Protein AF-A0A928UWL0-F1 (afdb_monomer_lite)

Foldseek 3Di:
DLQWDWDDDDPVQQKTWTDAQLAPDIQMDGHPDPPDDPVSVVVSVVSVVADPVNVVCVVVVQWHFDADPSHTDIDGD

pLDDT: mean 77.6, std 8.0, range [55.22, 86.38]

Secondary structure (DSSP, 8-state):
-TTPEEEEEETTTTEEEEE-TT-SS-EEEESS-SSPPHHHHHHHHHHHT--HHHHHHHHTTSEEEEEETTEEEEEE-

Structure (mmCIF, N/CA/C/O backbone):
data_AF-A0A928UWL0-F1
#
_entry.id   AF-A0A928UWL0-F1
#
loop_
_atom_site.group_PDB
_atom_site.id
_atom_site.type_symbol
_atom_site.label_atom_id
_atom_site.label_alt_id
_atom_site.label_comp_id
_atom_site.label_asym_id
_atom_site.label_entity_id
_atom_site.label_seq_id
_atom_site.pdbx_PDB_ins_code
_atom_site.Cartn_x
_atom_site.Cartn_y
_atom_site.Cartn_z
_atom_site.occupancy
_atom_site.B_iso_or_equiv
_atom_site.auth_seq_id
_atom_site.auth_comp_id
_atom_site.auth_asym_id
_atom_site.auth_atom_id
_atom_site.pdbx_PDB_model_num
ATOM 1 N N . MET A 1 1 ? -1.737 -6.686 0.525 1.00 60.84 1 MET A N 1
ATOM 2 C CA . MET A 1 1 ? -1.100 -5.444 1.018 1.00 60.84 1 MET A CA 1
ATOM 3 C C . MET A 1 1 ? -2.188 -4.613 1.678 1.00 60.84 1 MET A C 1
ATOM 5 O O . MET A 1 1 ? -3.047 -4.135 0.957 1.00 60.84 1 MET A O 1
ATOM 9 N N . CYS A 1 2 ? -2.246 -4.537 3.010 1.00 65.50 2 CYS A N 1
ATOM 10 C CA . CYS A 1 2 ? -3.140 -3.617 3.743 1.00 65.50 2 CYS A CA 1
ATOM 11 C C . CYS A 1 2 ? -4.617 -3.593 3.268 1.00 65.50 2 CYS A C 1
ATOM 13 O O . CYS A 1 2 ? -5.187 -2.525 3.047 1.00 65.50 2 CYS A O 1
ATOM 15 N N . GLY A 1 3 ? -5.214 -4.765 3.018 1.00 69.19 3 GLY A N 1
ATOM 16 C CA . GLY A 1 3 ? -6.594 -4.880 2.517 1.00 69.19 3 GLY A CA 1
ATOM 17 C C . GLY A 1 3 ? -6.810 -4.564 1.026 1.00 69.19 3 GLY A C 1
ATOM 18 O O . GLY A 1 3 ? -7.947 -4.611 0.562 1.00 69.19 3 GLY A O 1
ATOM 19 N N . CYS A 1 4 ? -5.748 -4.265 0.271 1.00 78.44 4 CYS A N 1
ATOM 20 C CA . CYS A 1 4 ? -5.788 -4.096 -1.181 1.00 78.44 4 CYS A CA 1
ATOM 21 C C . CYS A 1 4 ? -5.762 -5.447 -1.902 1.00 78.44 4 CYS A C 1
ATOM 23 O O . CYS A 1 4 ? -4.948 -6.323 -1.576 1.00 78.44 4 CYS A O 1
ATOM 25 N N . THR A 1 5 ? -6.580 -5.556 -2.943 1.00 81.81 5 THR A N 1
ATOM 26 C CA . THR A 1 5 ? -6.650 -6.701 -3.849 1.00 81.81 5 THR A CA 1
ATOM 27 C C . THR A 1 5 ? -5.719 -6.474 -5.033 1.00 81.81 5 THR A C 1
ATOM 29 O O . THR A 1 5 ? -5.704 -5.395 -5.629 1.00 81.81 5 THR A O 1
ATOM 32 N N . LEU A 1 6 ? -4.933 -7.494 -5.372 1.00 82.25 6 LEU A N 1
ATOM 33 C CA . LEU A 1 6 ? -4.145 -7.514 -6.598 1.00 82.25 6 LEU A CA 1
ATOM 34 C C . LEU A 1 6 ? -5.094 -7.701 -7.788 1.00 82.25 6 LEU A C 1
ATOM 36 O O . LEU A 1 6 ? -5.816 -8.692 -7.830 1.00 82.25 6 LEU A O 1
ATOM 40 N N . VAL A 1 7 ? -5.089 -6.767 -8.737 1.00 79.69 7 VAL A N 1
ATOM 41 C CA . VAL A 1 7 ? -5.969 -6.826 -9.922 1.00 79.69 7 VAL A CA 1
ATOM 42 C C . VAL A 1 7 ? -5.212 -7.270 -11.150 1.00 79.69 7 VAL A C 1
ATOM 44 O O . VAL A 1 7 ? -5.723 -8.037 -11.954 1.00 79.69 7 VAL A O 1
ATOM 47 N N . GLU A 1 8 ? -3.992 -6.772 -11.304 1.00 73.94 8 GLU A N 1
ATOM 48 C CA . GLU A 1 8 ? -3.231 -6.978 -12.522 1.00 73.94 8 GLU A CA 1
ATOM 49 C C . GLU A 1 8 ? -1.759 -7.138 -12.171 1.00 73.94 8 GLU A C 1
ATOM 51 O O . GLU A 1 8 ? -1.181 -6.341 -11.422 1.00 73.94 8 GLU A O 1
ATOM 56 N N . LYS A 1 9 ? -1.162 -8.193 -12.716 1.00 71.75 9 LYS A N 1
ATOM 57 C CA . LYS A 1 9 ? 0.272 -8.442 -12.674 1.00 71.75 9 LYS A CA 1
ATOM 58 C C . LYS A 1 9 ? 0.717 -8.648 -14.115 1.00 71.75 9 LYS A C 1
ATOM 60 O O . LYS A 1 9 ? 0.597 -9.746 -14.650 1.00 71.75 9 LYS A O 1
ATOM 65 N N . HIS A 1 10 ? 1.187 -7.583 -14.761 1.00 64.31 10 HIS A N 1
ATOM 66 C CA . HIS A 1 10 ? 1.700 -7.685 -16.122 1.00 64.31 10 HIS A CA 1
ATOM 67 C C . HIS A 1 10 ? 3.102 -8.296 -16.093 1.00 64.31 10 HIS A C 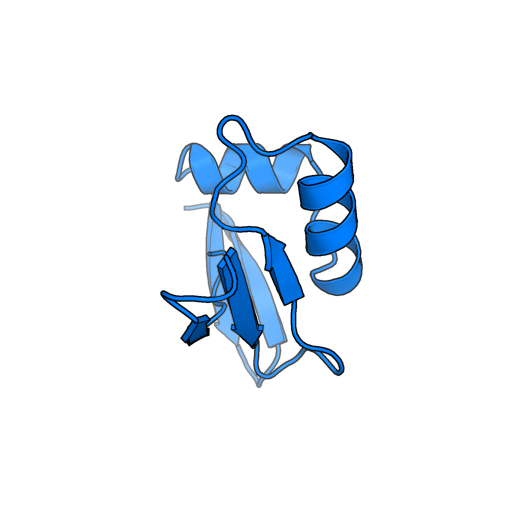1
ATOM 69 O O . HIS A 1 10 ? 4.094 -7.604 -15.861 1.00 64.31 10 HIS A O 1
ATOM 75 N N . SER A 1 11 ? 3.175 -9.601 -16.360 1.00 56.50 11 SER A N 1
ATOM 76 C CA . SER A 1 11 ? 4.423 -10.374 -16.391 1.00 56.50 11 SER A CA 1
ATOM 77 C C . SER A 1 11 ? 5.427 -9.893 -17.451 1.00 56.50 11 SER A C 1
ATOM 79 O O . SER A 1 11 ? 6.614 -10.139 -17.288 1.00 56.50 11 SER A O 1
ATOM 81 N N . GLY A 1 12 ? 4.982 -9.189 -18.502 1.00 58.19 12 GLY A N 1
ATOM 82 C CA . GLY A 1 12 ? 5.857 -8.661 -19.564 1.00 58.19 12 GLY A CA 1
ATOM 83 C C . GLY A 1 12 ? 6.270 -7.191 -19.412 1.00 58.19 12 GLY A C 1
ATOM 84 O O . GLY A 1 12 ? 7.271 -6.779 -19.983 1.00 58.19 12 GLY A O 1
ATOM 85 N N . GLY A 1 13 ? 5.517 -6.395 -18.642 1.00 61.62 13 GLY A N 1
ATOM 86 C CA . GLY A 1 13 ? 5.723 -4.943 -18.519 1.00 61.62 13 GLY A CA 1
ATOM 87 C C . GLY A 1 13 ? 6.258 -4.498 -17.164 1.00 61.62 13 GLY A C 1
ATOM 88 O O . GLY A 1 13 ? 6.478 -3.310 -16.955 1.00 61.62 13 GLY A O 1
ATOM 89 N N . GLY A 1 14 ? 6.414 -5.425 -16.220 1.00 69.62 14 GLY A N 1
ATOM 90 C CA . GLY A 1 14 ? 6.986 -5.137 -14.916 1.00 69.62 14 GLY A CA 1
ATOM 91 C C . GLY A 1 14 ? 6.1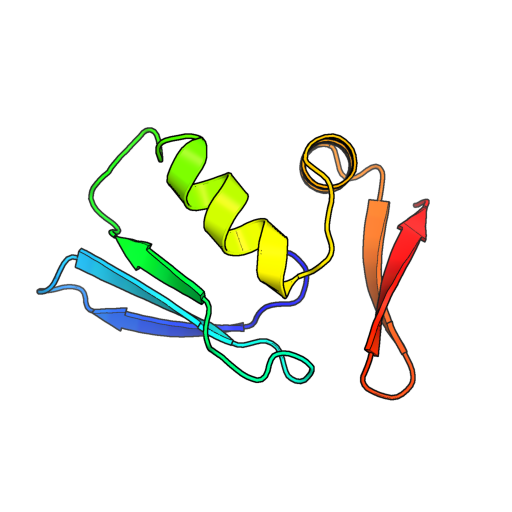47 -4.188 -14.062 1.00 69.62 14 GLY A C 1
ATOM 92 O O . GLY A 1 14 ? 6.72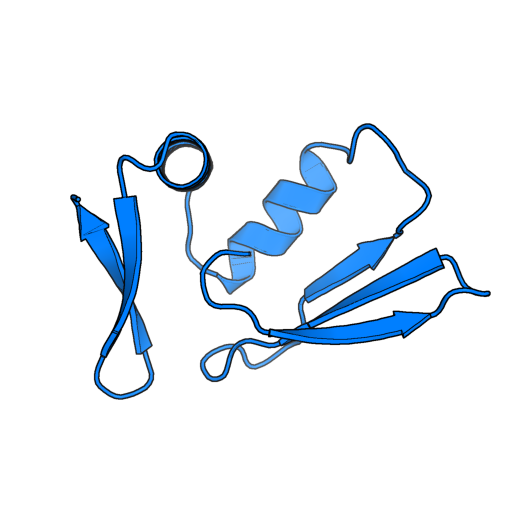0 -3.409 -13.315 1.00 69.62 14 GLY A O 1
ATOM 93 N N . HIS A 1 15 ? 4.816 -4.207 -14.176 1.00 79.00 15 HIS A N 1
ATOM 94 C CA . HIS A 1 15 ? 3.913 -3.381 -13.366 1.00 79.00 15 HIS A CA 1
ATOM 95 C C . HIS A 1 15 ? 2.918 -4.258 -12.603 1.00 79.00 15 HIS A C 1
ATOM 97 O O . HIS A 1 15 ? 2.425 -5.269 -13.113 1.00 79.00 15 HIS A O 1
ATOM 103 N N . ILE A 1 16 ? 2.623 -3.852 -11.372 1.00 83.69 16 ILE A N 1
ATOM 104 C CA . ILE A 1 16 ? 1.667 -4.497 -10.480 1.00 83.69 16 ILE A CA 1
ATOM 105 C C . ILE A 1 16 ? 0.654 -3.452 -10.027 1.00 83.69 16 ILE A C 1
ATOM 107 O O . ILE A 1 16 ? 1.030 -2.367 -9.577 1.00 83.69 16 ILE A O 1
ATOM 111 N N . LYS A 1 17 ? -0.633 -3.784 -10.150 1.00 86.12 17 LYS A N 1
ATOM 112 C CA . LYS A 1 17 ? -1.753 -2.902 -9.824 1.00 86.12 17 LYS A CA 1
ATOM 113 C C . LYS A 1 17 ? -2.577 -3.468 -8.675 1.00 86.12 17 LYS A C 1
ATOM 115 O O . LYS A 1 17 ? -3.102 -4.580 -8.750 1.00 86.12 17 LYS A O 1
ATOM 120 N N . TYR A 1 18 ? -2.750 -2.650 -7.648 1.00 84.75 18 TYR A N 1
ATOM 121 C CA . TYR A 1 18 ? -3.574 -2.922 -6.480 1.00 84.75 18 TYR A CA 1
ATOM 122 C C . TYR A 1 18 ? -4.758 -1.971 -6.445 1.00 84.75 18 TYR A C 1
ATOM 124 O O . TYR A 1 18 ? -4.619 -0.774 -6.702 1.00 84.75 18 TYR A O 1
ATOM 132 N N . ILE A 1 19 ? -5.921 -2.502 -6.089 1.00 83.50 19 ILE A N 1
ATOM 133 C CA . ILE A 1 19 ? -7.115 -1.702 -5.817 1.00 83.50 19 ILE A CA 1
ATOM 134 C C . ILE A 1 19 ? -7.566 -1.924 -4.384 1.00 83.50 19 ILE A C 1
ATOM 136 O O . ILE A 1 19 ? -7.395 -3.005 -3.818 1.00 83.50 19 ILE A O 1
ATOM 140 N N . ARG A 1 20 ? -8.191 -0.903 -3.814 1.00 83.50 20 ARG A N 1
ATOM 141 C CA . ARG A 1 20 ? -8.899 -0.977 -2.540 1.00 83.50 20 ARG A CA 1
ATOM 142 C C . ARG A 1 20 ? -10.242 -0.283 -2.745 1.00 83.50 20 ARG A C 1
ATOM 144 O O . ARG A 1 20 ? -10.298 0.702 -3.474 1.00 83.50 20 ARG A O 1
ATOM 151 N N . SER A 1 21 ? -11.326 -0.823 -2.191 1.00 81.19 21 SER A N 1
ATOM 152 C CA . SER A 1 21 ? -12.684 -0.361 -2.535 1.00 81.19 21 SER A CA 1
ATOM 153 C C . SER A 1 21 ? -12.993 1.072 -2.090 1.00 81.19 21 SER A C 1
ATOM 155 O O . SER A 1 21 ? -13.934 1.676 -2.580 1.00 81.19 21 SER A O 1
ATOM 157 N N . ASP A 1 22 ? -12.223 1.594 -1.146 1.00 79.12 22 ASP A N 1
ATOM 158 C CA . ASP A 1 22 ? -12.292 2.955 -0.612 1.00 79.12 22 ASP A CA 1
ATOM 159 C C . ASP A 1 22 ? -11.337 3.934 -1.321 1.00 79.12 22 ASP A C 1
ATOM 161 O O . ASP A 1 22 ? -11.394 5.136 -1.071 1.00 79.12 22 ASP A O 1
ATOM 165 N N . LEU A 1 23 ? -10.447 3.443 -2.191 1.00 79.25 23 LEU A N 1
ATOM 166 C CA . LEU A 1 23 ? -9.522 4.284 -2.940 1.00 79.25 23 LEU A CA 1
ATOM 167 C C . LEU A 1 23 ? -10.130 4.712 -4.274 1.00 79.25 23 LEU A C 1
ATOM 169 O O . LEU A 1 23 ? -10.496 3.884 -5.104 1.00 79.25 23 LEU A O 1
ATOM 173 N N . PHE A 1 24 ? -10.110 6.019 -4.539 1.00 79.00 24 PHE A N 1
ATOM 174 C CA . PHE A 1 24 ? -10.489 6.575 -5.844 1.00 79.00 24 PHE A CA 1
ATOM 175 C C . PHE A 1 24 ? -9.504 6.220 -6.964 1.00 79.00 24 PHE A C 1
ATOM 177 O O . PHE A 1 24 ? -9.869 6.246 -8.139 1.00 79.00 24 PHE A O 1
ATOM 184 N N . ARG A 1 25 ? -8.240 5.929 -6.623 1.00 81.31 25 ARG A N 1
ATOM 185 C CA . ARG A 1 25 ? -7.199 5.573 -7.593 1.00 81.31 25 ARG A CA 1
ATOM 186 C C . ARG A 1 25 ? -6.487 4.276 -7.204 1.00 81.31 25 ARG A C 1
ATOM 188 O O . ARG A 1 25 ? -6.196 4.078 -6.025 1.00 81.31 25 ARG A O 1
ATOM 195 N N . PRO A 1 26 ? -6.170 3.410 -8.184 1.00 84.94 26 PRO A N 1
ATOM 196 C CA . PRO A 1 26 ? -5.367 2.220 -7.945 1.00 84.94 26 PRO A CA 1
ATOM 197 C C . PRO A 1 26 ? -3.937 2.595 -7.539 1.00 84.94 26 PRO A C 1
ATOM 199 O O . PRO A 1 26 ? -3.390 3.600 -7.994 1.00 84.94 26 PRO A O 1
ATOM 202 N N . ILE A 1 27 ? -3.311 1.734 -6.745 1.00 86.38 27 ILE A N 1
ATOM 203 C CA . ILE A 1 27 ? -1.889 1.805 -6.416 1.00 86.38 27 ILE A CA 1
ATOM 204 C C . ILE A 1 27 ? -1.138 0.977 -7.453 1.00 86.38 27 ILE A C 1
ATOM 206 O O . ILE A 1 27 ? -1.417 -0.209 -7.621 1.00 86.38 27 ILE A O 1
ATOM 210 N N . ILE A 1 28 ? -0.192 1.593 -8.154 1.00 84.12 28 ILE A N 1
ATOM 211 C CA . ILE A 1 28 ? 0.595 0.939 -9.201 1.00 84.12 28 ILE A CA 1
ATOM 212 C C . ILE A 1 28 ? 2.068 1.025 -8.817 1.00 84.12 28 ILE A C 1
ATOM 214 O O . ILE A 1 28 ? 2.550 2.100 -8.465 1.00 84.12 28 ILE A O 1
ATOM 218 N N . PHE A 1 29 ? 2.783 -0.093 -8.895 1.00 80.00 29 PHE A N 1
ATOM 219 C CA . PHE A 1 29 ? 4.228 -0.128 -8.694 1.00 80.00 29 PHE A CA 1
ATOM 220 C C . PHE A 1 29 ? 4.926 -1.031 -9.700 1.00 80.00 29 PHE A C 1
ATOM 222 O O . PHE A 1 29 ? 4.321 -1.929 -10.283 1.00 80.00 29 PHE A O 1
ATOM 229 N N . GLN A 1 30 ? 6.216 -0.776 -9.905 1.00 74.94 30 GLN A N 1
ATOM 230 C CA . GLN A 1 30 ? 7.050 -1.564 -10.800 1.00 74.94 30 GLN A CA 1
ATOM 231 C C . GLN A 1 30 ? 7.548 -2.836 -10.093 1.00 74.94 30 GLN A C 1
ATOM 233 O O . GLN A 1 30 ? 8.010 -2.780 -8.957 1.00 74.94 30 GLN A O 1
ATOM 238 N N . SER A 1 31 ? 7.438 -3.988 -10.755 1.00 69.06 31 SER A N 1
ATOM 239 C CA . SER A 1 31 ? 7.768 -5.314 -10.229 1.00 69.06 31 SER A CA 1
ATOM 240 C C . SER A 1 31 ? 9.255 -5.693 -10.198 1.00 69.06 31 SER A C 1
ATOM 242 O O . SER A 1 31 ? 9.592 -6.496 -9.333 1.00 69.06 31 SER A O 1
ATOM 244 N N . PRO A 1 32 ? 10.153 -5.230 -11.099 1.00 69.56 32 PRO A N 1
ATOM 245 C CA . PRO A 1 32 ? 11.526 -5.745 -11.130 1.00 69.56 32 PRO A CA 1
ATOM 246 C C . PRO A 1 32 ? 12.464 -5.057 -10.127 1.00 69.56 32 PRO A C 1
ATOM 248 O O . PRO A 1 32 ? 13.634 -5.417 -10.045 1.00 69.56 32 PRO A O 1
ATOM 251 N N . ILE A 1 33 ? 11.984 -4.070 -9.365 1.00 66.38 33 ILE A N 1
ATOM 252 C CA . ILE A 1 33 ? 12.831 -3.295 -8.458 1.00 66.38 33 ILE A CA 1
ATOM 253 C C . ILE A 1 33 ? 12.826 -3.954 -7.077 1.00 66.38 33 ILE A C 1
ATOM 255 O O . ILE A 1 33 ? 11.860 -3.831 -6.324 1.00 66.38 33 ILE A O 1
ATOM 259 N N . ASN A 1 34 ? 13.915 -4.652 -6.749 1.00 70.31 34 ASN A N 1
ATOM 260 C CA . ASN A 1 34 ? 14.164 -5.214 -5.425 1.00 70.31 34 ASN A CA 1
ATOM 261 C C . ASN A 1 34 ? 15.534 -4.731 -4.912 1.00 70.31 34 ASN A C 1
ATOM 263 O O . ASN A 1 34 ? 16.544 -5.097 -5.516 1.00 70.31 34 ASN A O 1
ATOM 267 N N . PRO A 1 35 ? 15.603 -3.932 -3.829 1.00 76.88 35 PRO A N 1
ATOM 268 C CA . PRO A 1 35 ? 14.512 -3.501 -2.946 1.00 76.88 35 PRO A CA 1
ATOM 269 C C . PRO A 1 35 ? 13.667 -2.358 -3.528 1.00 76.88 35 PRO A C 1
ATOM 271 O O . PRO A 1 35 ? 14.178 -1.474 -4.214 1.00 76.88 35 PRO A O 1
ATOM 274 N N . VAL A 1 36 ? 12.368 -2.341 -3.212 1.00 79.62 36 VAL A N 1
ATOM 275 C CA . VAL A 1 36 ? 11.479 -1.239 -3.609 1.00 79.62 36 VAL A CA 1
ATOM 276 C C . VAL A 1 36 ? 11.927 0.054 -2.908 1.00 79.62 36 VAL A C 1
ATOM 278 O O . VAL A 1 36 ? 12.031 0.067 -1.679 1.00 79.62 36 VAL A O 1
ATOM 281 N N . PRO A 1 37 ? 12.162 1.156 -3.642 1.00 83.19 37 PRO A N 1
ATOM 282 C CA . PRO A 1 37 ? 12.588 2.414 -3.044 1.00 83.19 37 PRO A CA 1
ATOM 283 C C . PRO A 1 37 ? 11.560 2.981 -2.058 1.00 83.19 37 PRO A C 1
ATOM 285 O O . PRO A 1 37 ? 10.352 2.941 -2.301 1.00 83.19 37 PRO A O 1
ATOM 288 N N . GLU A 1 38 ? 12.039 3.604 -0.977 1.00 84.50 38 GLU A N 1
ATOM 289 C CA . GLU A 1 38 ? 11.175 4.130 0.091 1.00 84.50 38 GLU A CA 1
ATOM 290 C C . GLU A 1 38 ? 10.146 5.152 -0.425 1.00 84.50 38 GLU A C 1
ATOM 292 O O . GLU A 1 38 ? 9.000 5.165 0.022 1.00 84.50 38 GLU A O 1
ATOM 297 N N . PHE A 1 39 ? 10.516 5.991 -1.398 1.00 84.25 39 PHE A N 1
ATOM 298 C CA . PHE A 1 39 ? 9.611 7.005 -1.945 1.00 84.25 39 PHE A CA 1
ATOM 299 C C . PHE A 1 39 ? 8.407 6.396 -2.683 1.00 84.25 39 PHE A C 1
ATOM 301 O O . PHE A 1 39 ? 7.321 6.975 -2.642 1.00 84.25 39 PHE A O 1
ATOM 308 N N . ILE A 1 40 ? 8.570 5.221 -3.307 1.00 83.88 40 ILE A N 1
ATOM 309 C CA . ILE A 1 40 ? 7.479 4.491 -3.969 1.00 83.88 40 ILE A CA 1
ATOM 310 C C . ILE A 1 40 ? 6.486 4.002 -2.917 1.00 83.88 40 ILE A C 1
ATOM 312 O O . ILE A 1 40 ? 5.281 4.209 -3.060 1.00 83.88 40 ILE A O 1
ATOM 316 N N . ILE A 1 41 ? 6.995 3.423 -1.825 1.00 83.75 41 ILE A N 1
ATOM 317 C CA . ILE A 1 41 ? 6.165 2.971 -0.706 1.00 83.75 41 ILE A CA 1
ATOM 318 C C . ILE A 1 41 ? 5.450 4.161 -0.063 1.00 83.75 41 ILE A C 1
ATOM 320 O O . ILE A 1 41 ? 4.233 4.128 0.082 1.00 83.75 41 ILE A O 1
ATOM 324 N N . LYS A 1 42 ? 6.154 5.263 0.225 1.00 84.75 42 LYS A N 1
ATOM 325 C CA . LYS A 1 42 ? 5.538 6.495 0.747 1.00 84.75 42 LYS A CA 1
ATO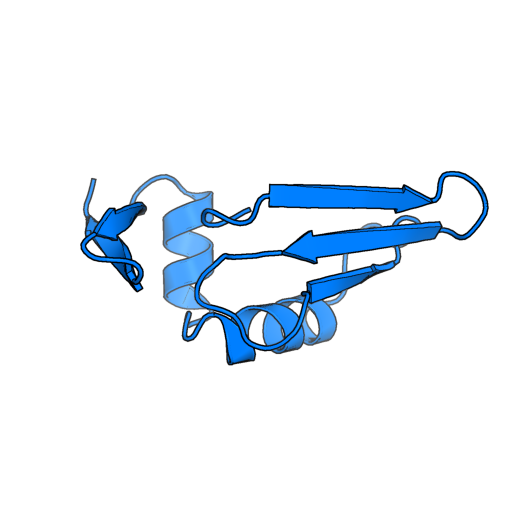M 326 C C . LYS A 1 42 ? 4.428 7.010 -0.167 1.00 84.75 42 LYS A C 1
ATOM 328 O O . LYS A 1 42 ? 3.373 7.405 0.322 1.00 84.75 42 LYS A O 1
ATOM 333 N N . ASN A 1 43 ? 4.633 6.983 -1.483 1.00 85.75 43 ASN A N 1
ATOM 334 C CA . ASN A 1 43 ? 3.613 7.406 -2.436 1.00 85.75 43 ASN A CA 1
ATOM 335 C C . ASN A 1 43 ? 2.386 6.482 -2.431 1.00 85.75 43 ASN A C 1
ATOM 337 O O . ASN A 1 43 ? 1.267 6.969 -2.546 1.00 85.75 43 ASN A O 1
ATOM 341 N N . ALA A 1 44 ? 2.578 5.173 -2.248 1.00 84.50 44 ALA A N 1
ATOM 342 C CA . ALA A 1 44 ? 1.488 4.208 -2.107 1.00 84.50 44 ALA A CA 1
ATOM 343 C C . ALA A 1 44 ? 0.731 4.344 -0.772 1.00 84.50 44 ALA A C 1
ATOM 345 O O . ALA A 1 44 ? -0.475 4.117 -0.730 1.00 84.50 44 ALA A O 1
ATOM 346 N N . LEU A 1 45 ? 1.411 4.743 0.307 1.00 85.19 45 LEU A N 1
ATOM 347 C CA . LEU A 1 45 ? 0.812 4.932 1.633 1.00 85.19 45 LEU A CA 1
ATOM 348 C C . LEU A 1 45 ? -0.035 6.208 1.742 1.00 85.19 45 LEU A C 1
ATOM 350 O O . LEU A 1 45 ? -1.047 6.202 2.441 1.00 85.19 45 LEU A O 1
ATOM 354 N N . ARG A 1 46 ? 0.321 7.275 1.011 1.00 84.25 46 ARG A N 1
ATOM 355 C CA . ARG A 1 46 ? -0.439 8.541 0.969 1.00 84.25 46 ARG A CA 1
ATOM 356 C C . ARG A 1 46 ? -1.940 8.358 0.705 1.00 84.25 46 ARG A C 1
ATOM 358 O O . ARG A 1 46 ? -2.722 8.823 1.527 1.00 84.25 46 ARG A O 1
ATOM 365 N N . PRO A 1 47 ? -2.377 7.695 -0.385 1.00 83.00 47 PRO A N 1
ATOM 366 C CA . PRO A 1 47 ? -3.801 7.491 -0.634 1.00 83.00 47 PRO A CA 1
ATOM 367 C C . PRO A 1 47 ? -4.444 6.549 0.392 1.00 83.00 47 PRO A C 1
ATOM 369 O O . PRO A 1 47 ? -5.637 6.660 0.641 1.00 83.00 47 PRO A O 1
ATOM 372 N N . LEU A 1 48 ? -3.669 5.649 1.011 1.00 81.44 48 LEU A N 1
ATOM 373 C CA . LEU A 1 48 ? -4.165 4.738 2.046 1.00 81.44 48 LEU A CA 1
ATOM 374 C C . LEU A 1 48 ? -4.416 5.439 3.389 1.00 81.44 48 LEU A C 1
ATOM 376 O O . LEU A 1 48 ? -5.104 4.855 4.226 1.00 81.44 48 LEU A O 1
ATOM 380 N N . GLY A 1 49 ? -3.864 6.643 3.592 1.00 83.06 49 GLY A N 1
ATOM 381 C CA . GLY A 1 49 ? -3.924 7.371 4.861 1.00 83.06 49 GLY A CA 1
ATOM 382 C C . GLY A 1 49 ? -3.085 6.730 5.971 1.00 83.06 49 GLY A C 1
ATOM 383 O O . GLY A 1 49 ? -3.384 6.923 7.142 1.00 83.06 49 GLY A O 1
ATOM 384 N N . ILE A 1 50 ? -2.073 5.934 5.611 1.00 84.12 50 ILE A N 1
ATOM 385 C CA . ILE A 1 50 ? -1.260 5.151 6.551 1.00 84.12 50 ILE A CA 1
ATOM 386 C C . ILE A 1 50 ? 0.097 5.840 6.735 1.00 84.12 50 ILE A C 1
ATOM 388 O O . ILE A 1 50 ? 0.760 6.193 5.757 1.00 84.12 50 ILE A O 1
ATOM 392 N N . SER A 1 51 ? 0.533 6.011 7.981 1.00 85.31 51 SER A N 1
ATOM 393 C CA . SER A 1 51 ? 1.870 6.525 8.303 1.00 85.31 51 SER A CA 1
ATOM 394 C C . SER A 1 51 ? 2.954 5.466 8.078 1.00 85.31 51 SER A C 1
ATOM 396 O O . SER A 1 51 ? 2.684 4.268 8.026 1.00 85.31 51 SER A O 1
ATOM 398 N N . LYS A 1 52 ? 4.221 5.884 7.973 1.00 84.69 52 LYS A N 1
ATOM 399 C CA . LYS A 1 52 ? 5.347 4.936 7.881 1.00 84.69 52 LYS A CA 1
ATOM 400 C C . LYS A 1 52 ? 5.372 3.981 9.084 1.00 84.69 52 LYS A C 1
ATOM 402 O O . LYS A 1 52 ? 5.582 2.790 8.898 1.00 84.69 52 LYS A O 1
ATOM 407 N N . GLU A 1 53 ? 5.136 4.502 10.285 1.00 85.50 53 GLU A N 1
ATOM 408 C CA . GLU A 1 53 ? 5.097 3.732 11.537 1.00 85.50 53 GLU A CA 1
ATOM 409 C C . GLU A 1 53 ? 3.998 2.669 11.492 1.00 85.50 53 GLU A C 1
ATOM 411 O O . GLU A 1 53 ? 4.293 1.486 11.612 1.00 85.50 53 GLU A O 1
ATOM 416 N N . GLU A 1 54 ? 2.765 3.073 11.177 1.00 83.38 54 GLU A N 1
ATOM 417 C CA . GLU A 1 54 ? 1.621 2.171 10.987 1.00 83.38 54 GLU A CA 1
ATOM 418 C C . GLU A 1 54 ? 1.916 1.079 9.949 1.00 83.38 54 GLU A C 1
ATOM 420 O O . GLU A 1 54 ? 1.575 -0.087 10.133 1.00 83.38 54 GLU A O 1
ATOM 425 N N . PHE A 1 55 ? 2.603 1.425 8.856 1.00 85.31 55 PHE A N 1
ATOM 426 C CA . PHE A 1 55 ? 3.025 0.444 7.861 1.00 85.31 55 PHE A CA 1
ATOM 427 C C . PHE A 1 55 ? 4.012 -0.584 8.433 1.00 85.31 55 PHE A C 1
ATOM 429 O O . PHE A 1 55 ? 3.872 -1.774 8.148 1.00 85.31 55 PHE A O 1
ATOM 436 N N . HIS A 1 56 ? 4.975 -0.160 9.257 1.00 84.88 56 HIS A N 1
ATOM 437 C CA . HIS A 1 56 ? 5.869 -1.084 9.959 1.00 84.88 56 HIS A CA 1
ATOM 438 C C . HIS A 1 56 ? 5.107 -1.961 10.955 1.00 84.88 56 HIS A C 1
ATOM 440 O O . HIS A 1 56 ? 5.328 -3.167 10.966 1.00 84.88 56 HIS A O 1
ATOM 446 N N . LEU A 1 57 ? 4.155 -1.405 11.705 1.00 85.94 57 LEU A N 1
ATOM 447 C CA . LEU A 1 57 ? 3.320 -2.166 12.640 1.00 85.94 57 LEU A CA 1
ATOM 448 C C . LEU A 1 57 ? 2.466 -3.224 11.923 1.00 85.94 57 LEU A C 1
ATOM 450 O O . LEU A 1 57 ? 2.339 -4.351 12.406 1.00 85.94 57 LEU A O 1
ATOM 454 N N . ILE A 1 58 ? 1.944 -2.907 10.734 1.00 83.94 58 ILE A N 1
ATOM 455 C CA . ILE A 1 58 ? 1.246 -3.870 9.867 1.00 83.94 58 ILE A CA 1
ATOM 456 C C . ILE A 1 58 ? 2.208 -4.960 9.370 1.00 83.94 58 ILE A C 1
ATOM 458 O O . ILE A 1 58 ? 1.843 -6.136 9.345 1.00 83.94 58 ILE A O 1
ATOM 462 N N . LEU A 1 59 ? 3.436 -4.601 8.976 1.00 81.81 59 LEU A N 1
ATOM 463 C CA . LEU A 1 59 ? 4.455 -5.575 8.559 1.00 81.81 59 LEU A CA 1
ATOM 464 C C . LEU A 1 59 ? 4.880 -6.499 9.709 1.00 81.81 59 LEU A C 1
ATOM 466 O O . LEU A 1 59 ? 5.053 -7.698 9.495 1.00 81.81 59 LEU A O 1
ATOM 470 N N . GLU A 1 60 ? 4.991 -5.961 10.922 1.00 85.44 60 GLU A N 1
ATOM 471 C CA . GLU A 1 60 ? 5.261 -6.699 12.161 1.00 85.44 60 GLU A CA 1
ATOM 472 C C . GLU A 1 60 ? 4.039 -7.480 12.681 1.00 85.44 60 GLU A C 1
ATOM 474 O O . GLU A 1 60 ? 4.146 -8.169 13.693 1.00 85.44 60 GLU A O 1
ATOM 479 N N . LYS A 1 61 ? 2.884 -7.408 11.997 1.00 78.88 61 LYS A N 1
ATOM 480 C CA . LYS A 1 61 ? 1.607 -8.044 12.381 1.00 78.88 61 LYS A CA 1
ATOM 481 C C . LYS A 1 61 ? 1.069 -7.619 13.756 1.00 78.88 61 LYS A C 1
ATOM 483 O O . LYS A 1 61 ? 0.289 -8.351 14.366 1.00 78.88 61 LYS A O 1
ATOM 488 N N . LYS A 1 62 ? 1.462 -6.438 14.231 1.00 79.38 62 LYS A N 1
ATOM 489 C CA . LYS A 1 62 ? 0.931 -5.823 15.458 1.00 79.38 62 LYS A CA 1
ATOM 490 C C . LYS A 1 62 ? -0.421 -5.152 15.220 1.00 79.38 62 LYS A C 1
ATOM 492 O O . LYS A 1 62 ? -1.228 -5.068 16.129 1.00 79.38 62 LYS A O 1
ATOM 497 N N . ILE A 1 63 ? -0.676 -4.718 13.983 1.00 81.50 63 ILE A N 1
ATOM 498 C CA . ILE A 1 63 ? -1.926 -4.075 13.566 1.00 81.50 63 ILE A CA 1
ATOM 499 C C . ILE A 1 63 ? -2.510 -4.832 12.375 1.00 81.50 63 ILE A C 1
ATOM 501 O O . ILE A 1 63 ? -1.797 -5.204 11.438 1.00 81.50 63 ILE A O 1
ATOM 505 N N . THR A 1 64 ? -3.828 -5.007 12.378 1.00 77.00 64 THR A N 1
ATOM 506 C CA . THR A 1 64 ? -4.579 -5.640 11.296 1.00 77.00 64 THR A CA 1
ATOM 507 C C . THR A 1 64 ? -5.494 -4.628 10.615 1.00 77.00 64 THR A C 1
ATOM 509 O O . THR A 1 64 ? -6.238 -3.885 11.253 1.00 77.00 64 THR A O 1
ATOM 512 N N . VAL A 1 65 ? -5.474 -4.608 9.281 1.00 78.00 65 VAL A N 1
ATOM 513 C CA . VAL A 1 65 ? -6.383 -3.761 8.498 1.00 78.00 65 VAL A CA 1
ATOM 514 C C . VAL A 1 65 ? -7.710 -4.49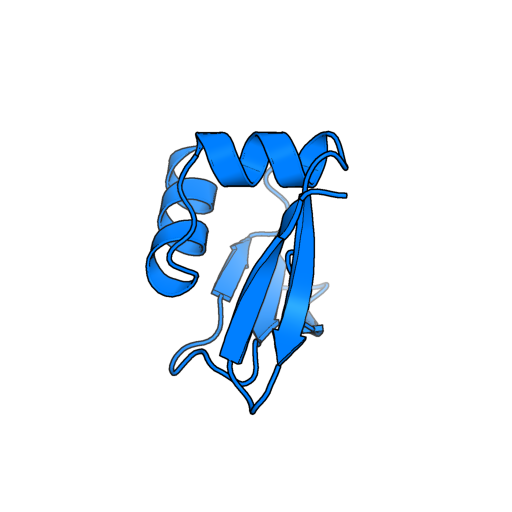7 8.316 1.00 78.00 65 VAL A C 1
ATOM 516 O O . VAL A 1 65 ? -7.761 -5.506 7.612 1.00 78.00 65 VAL A O 1
ATOM 519 N N . THR A 1 66 ? -8.783 -3.986 8.916 1.00 76.56 66 THR A N 1
ATOM 520 C CA . THR A 1 66 ? -10.144 -4.534 8.786 1.00 76.56 66 THR A CA 1
ATOM 521 C C . THR A 1 66 ? -11.039 -3.598 7.984 1.00 76.56 66 THR A C 1
ATOM 523 O O . THR A 1 66 ? -10.834 -2.387 7.948 1.00 76.56 66 THR A O 1
ATOM 526 N N . LYS A 1 67 ? -12.021 -4.170 7.282 1.00 76.44 67 LYS A N 1
ATOM 527 C CA . LYS A 1 67 ? -12.999 -3.413 6.496 1.00 76.44 67 LYS A CA 1
ATOM 528 C C . LYS A 1 67 ? -14.296 -3.297 7.292 1.00 76.44 67 LYS A C 1
ATOM 530 O O . LYS A 1 67 ? -14.965 -4.303 7.499 1.00 76.44 67 LYS A O 1
ATOM 535 N N . GLU A 1 68 ? -14.671 -2.082 7.678 1.00 74.00 68 GLU A N 1
ATOM 536 C CA . GLU A 1 68 ? -15.935 -1.776 8.357 1.00 74.00 68 GLU A CA 1
ATOM 537 C C . GLU A 1 68 ? -16.694 -0.685 7.601 1.00 74.00 68 GLU A C 1
ATOM 539 O O . GLU A 1 68 ? -16.136 0.354 7.250 1.00 74.00 68 GLU A O 1
ATOM 544 N N . ALA A 1 69 ? -17.975 -0.937 7.308 1.00 64.38 69 ALA A N 1
ATOM 545 C CA . ALA A 1 69 ? -18.876 0.010 6.639 1.00 64.38 69 ALA A CA 1
ATOM 546 C C . ALA A 1 69 ? -18.305 0.646 5.346 1.00 64.38 69 ALA A C 1
ATOM 548 O O . ALA A 1 69 ? -18.547 1.812 5.042 1.00 64.38 69 ALA A O 1
ATOM 549 N N . GLY A 1 70 ? -17.516 -0.117 4.578 1.00 67.06 70 GLY A N 1
ATOM 550 C CA . GLY A 1 70 ? -16.904 0.349 3.326 1.00 67.06 70 GLY A CA 1
ATOM 551 C C . GLY A 1 70 ? -15.599 1.137 3.488 1.00 67.06 70 GLY A C 1
ATOM 552 O O . GLY A 1 70 ? -14.961 1.431 2.479 1.00 67.06 70 GLY A O 1
ATOM 553 N N . LYS A 1 71 ? -15.159 1.410 4.720 1.00 67.69 71 LYS A N 1
ATOM 554 C CA . LYS A 1 71 ? -13.865 2.028 5.042 1.00 67.69 71 LYS A CA 1
ATOM 555 C C . LYS A 1 71 ? -12.899 0.986 5.606 1.00 67.69 71 LYS A C 1
ATOM 557 O O . LYS A 1 71 ? -13.319 -0.019 6.178 1.00 67.69 71 LYS A O 1
ATOM 562 N N . TYR A 1 72 ? -11.601 1.213 5.427 1.00 72.69 72 TYR A N 1
ATOM 563 C CA . TYR A 1 72 ? -10.561 0.371 6.017 1.00 72.69 72 TYR A CA 1
ATOM 564 C C . TYR A 1 72 ? -10.045 1.043 7.284 1.00 72.69 72 TYR A C 1
ATOM 566 O O . TYR A 1 72 ? -9.597 2.186 7.235 1.00 72.69 72 TYR A O 1
ATOM 574 N N . ILE A 1 73 ? -10.138 0.331 8.402 1.00 75.69 73 ILE A N 1
ATOM 575 C CA . ILE A 1 73 ? -9.756 0.797 9.733 1.00 75.69 73 ILE A CA 1
ATOM 576 C C . ILE A 1 73 ? -8.574 -0.049 10.209 1.00 75.69 73 ILE A C 1
ATOM 578 O O . ILE A 1 73 ? -8.512 -1.260 9.968 1.00 75.69 73 ILE A O 1
ATOM 582 N N . LEU A 1 74 ? -7.616 0.613 10.848 1.00 77.25 74 LEU A N 1
ATOM 583 C CA . LEU A 1 74 ? -6.491 -0.027 11.515 1.00 77.25 74 LEU A CA 1
ATOM 584 C C . LEU A 1 74 ? -6.966 -0.465 12.901 1.00 77.25 74 LEU A C 1
ATOM 586 O O . LEU A 1 74 ? -7.457 0.359 13.670 1.00 77.25 74 LEU A O 1
ATOM 590 N N . LYS A 1 75 ? -6.890 -1.764 13.189 1.00 68.31 75 LYS A N 1
ATOM 591 C CA . LYS A 1 75 ? -7.162 -2.313 14.518 1.00 68.31 75 LYS A CA 1
ATOM 592 C C . LYS A 1 75 ? -5.883 -2.893 15.084 1.00 68.31 75 LYS A C 1
ATOM 594 O O . LYS A 1 75 ? -5.216 -3.663 14.392 1.00 68.31 75 LYS A O 1
ATOM 599 N N . ASP A 1 76 ? -5.576 -2.535 16.323 1.00 66.75 76 ASP A N 1
ATOM 600 C CA . ASP A 1 76 ? -4.556 -3.234 17.100 1.00 66.75 76 ASP A CA 1
ATOM 601 C C . ASP A 1 76 ? -4.954 -4.712 17.232 1.00 66.75 76 ASP A C 1
ATOM 603 O O . ASP A 1 76 ? -6.148 -5.030 17.310 1.00 66.75 76 ASP A O 1
ATOM 607 N N . ASN A 1 77 ? -3.964 -5.596 17.120 1.00 55.22 77 ASN A N 1
ATOM 608 C CA . ASN A 1 77 ? -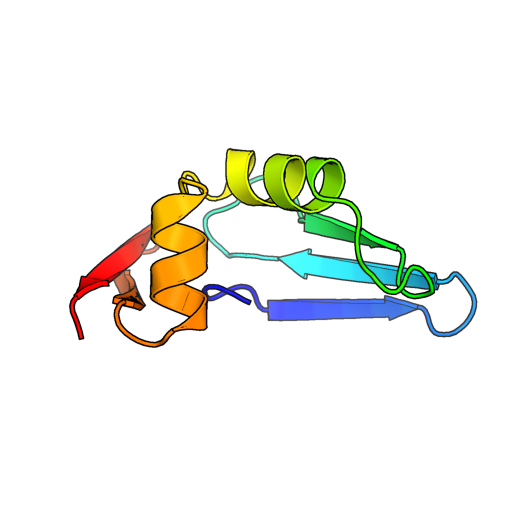4.139 -7.049 17.141 1.00 55.22 77 ASN A CA 1
ATOM 609 C C . ASN A 1 77 ? -4.230 -7.584 18.574 1.00 55.22 77 ASN A C 1
ATOM 611 O O . ASN A 1 77 ? -3.449 -7.109 19.426 1.00 55.22 77 ASN A O 1
#

Organism: NCBI:txid2082723

Sequence (77 aa):
MCGCTLVEKHSGGGHIKYIRSDLFRPIIFQSPINPVPEFIIKNALRPLGISKEEFHLILEKKITVTKEAGKYILKDN

Radius of gyration: 12.89 Å; chains: 1; bounding box: 33×19×37 Å